Protein AF-L1NJL8-F1 (afdb_monomer)

Foldseek 3Di:
DLVVVDDFFQDCCPPNHDDPPPRDPVGDTPDDPQKDWDQDPPPRDIDMDGDPDDD

Solvent-accessible surface area (backbone atoms only — not comparable to full-atom values): 3742 Å² total; per-residue (Å²): 84,47,93,74,76,49,62,61,54,59,49,58,60,56,84,69,61,57,65,89,86,68,76,54,79,94,52,60,56,68,72,74,79,56,62,53,72,48,64,37,92,87,77,65,46,80,45,75,51,71,50,93,75,85,132

Secondary structure (DSSP, 8-state):
-GGGT-PPTT-SSSSSPPPTT---TTS-------EEEEE-TTT--EEEEE-S---

Mean predicted aligned error: 4.34 Å

pLDDT: mean 92.73, std 5.42, range [78.0, 98.5]

Sequence (55 aa):
MASLGIPILNDPLYPDPLPADSTDYAKPLKLLARAIEFADPFSGQVRRFESRRTL

Structure (mmCIF, N/CA/C/O backbone):
data_AF-L1NJL8-F1
#
_entry.id   AF-L1NJL8-F1
#
loop_
_atom_site.group_PDB
_atom_site.id
_atom_site.type_symbol
_atom_site.label_atom_id
_atom_site.label_alt_id
_atom_site.label_comp_id
_atom_site.label_asym_id
_atom_site.label_entity_id
_atom_site.label_seq_id
_atom_site.pdbx_PDB_ins_code
_atom_site.Cartn_x
_atom_site.Cartn_y
_atom_site.Cartn_z
_atom_site.occupancy
_atom_site.B_iso_or_equiv
_atom_site.auth_seq_id
_atom_site.auth_comp_id
_atom_site.auth_asym_id
_atom_site.auth_atom_id
_atom_site.pdbx_PDB_model_num
ATOM 1 N N . MET A 1 1 ? -1.123 -8.014 -9.474 1.00 82.56 1 MET A N 1
ATOM 2 C CA . MET A 1 1 ? -0.790 -7.105 -10.591 1.00 82.56 1 MET A CA 1
ATOM 3 C C . MET A 1 1 ? 0.152 -7.796 -11.559 1.00 82.56 1 MET A C 1
ATOM 5 O O . MET A 1 1 ? -0.323 -8.218 -12.604 1.00 82.56 1 MET A O 1
ATOM 9 N N . ALA A 1 2 ? 1.405 -8.067 -11.179 1.00 83.50 2 ALA A N 1
ATOM 10 C CA . ALA A 1 2 ? 2.329 -8.835 -12.023 1.00 83.50 2 ALA A CA 1
ATOM 11 C C . ALA A 1 2 ? 1.763 -10.202 -12.472 1.00 83.50 2 ALA A C 1
ATOM 13 O O . ALA A 1 2 ? 1.770 -10.507 -13.658 1.00 83.50 2 ALA A O 1
ATOM 14 N N . SER A 1 3 ? 1.145 -10.968 -11.562 1.00 88.44 3 SER A N 1
ATOM 15 C CA . SER A 1 3 ? 0.483 -12.249 -11.884 1.00 88.44 3 SER A CA 1
ATOM 16 C C . SER A 1 3 ? -0.731 -12.141 -12.817 1.00 88.44 3 SER A C 1
ATOM 18 O O . SER A 1 3 ? -1.155 -13.140 -13.384 1.00 88.44 3 SER A O 1
ATOM 20 N N . LEU A 1 4 ? -1.296 -10.942 -12.976 1.00 91.69 4 LEU A N 1
ATOM 21 C CA . LEU A 1 4 ? -2.404 -10.659 -13.895 1.00 91.69 4 LEU A CA 1
ATOM 22 C C . LEU A 1 4 ? -1.900 -10.144 -15.256 1.00 91.69 4 LEU A C 1
ATOM 24 O O . LEU A 1 4 ? -2.707 -9.728 -16.079 1.00 91.69 4 LEU A O 1
ATOM 28 N N . GLY A 1 5 ? -0.580 -10.112 -15.482 1.00 92.19 5 GLY A N 1
ATOM 29 C CA . GLY A 1 5 ? 0.030 -9.550 -16.691 1.00 92.19 5 GLY A CA 1
ATOM 30 C C . GLY A 1 5 ? 0.061 -8.018 -16.730 1.00 92.19 5 GLY A C 1
ATOM 31 O O . GLY A 1 5 ? 0.352 -7.442 -17.773 1.00 92.19 5 GLY A O 1
ATOM 32 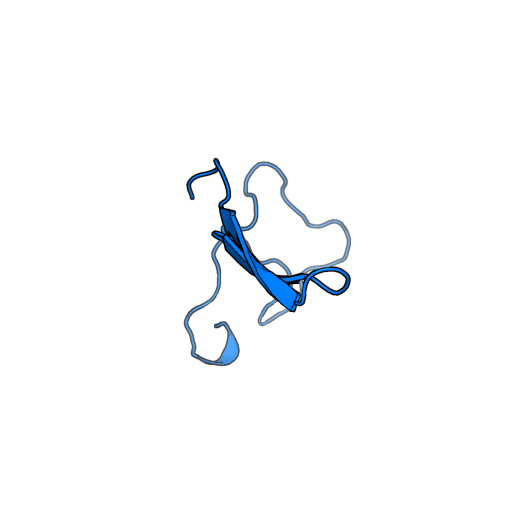N N . ILE A 1 6 ? -0.229 -7.347 -15.608 1.00 94.50 6 ILE A N 1
ATOM 33 C CA . ILE A 1 6 ? -0.277 -5.881 -15.502 1.00 94.50 6 ILE A CA 1
ATOM 34 C C . ILE A 1 6 ? 0.702 -5.453 -14.398 1.00 94.50 6 ILE A C 1
ATOM 36 O O . ILE A 1 6 ? 0.292 -5.292 -13.246 1.00 94.50 6 ILE A O 1
ATOM 40 N N . PRO A 1 7 ? 2.011 -5.359 -14.685 1.00 92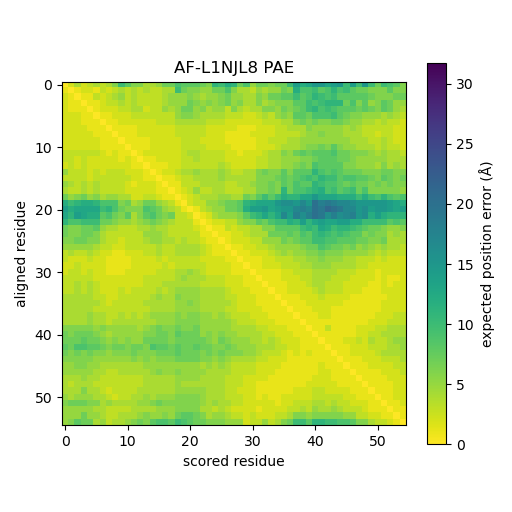.75 7 PRO A N 1
ATOM 41 C CA . PRO A 1 7 ? 3.014 -5.033 -13.677 1.00 92.75 7 PRO A CA 1
ATOM 42 C C . PRO A 1 7 ? 2.905 -3.576 -13.210 1.00 92.75 7 PRO A C 1
ATOM 44 O O . PRO A 1 7 ? 2.436 -2.696 -13.933 1.00 92.75 7 PRO A O 1
ATOM 47 N N . ILE A 1 8 ? 3.360 -3.320 -11.982 1.00 93.31 8 ILE A N 1
ATOM 48 C CA . ILE A 1 8 ? 3.489 -1.960 -11.453 1.00 93.31 8 ILE A CA 1
ATOM 49 C C . ILE A 1 8 ? 4.746 -1.332 -12.060 1.00 93.31 8 ILE A C 1
ATOM 51 O O . ILE A 1 8 ? 5.784 -1.983 -12.175 1.00 93.31 8 ILE A O 1
ATOM 55 N N . LEU A 1 9 ? 4.662 -0.062 -12.462 1.00 94.00 9 LEU A N 1
ATOM 56 C CA . LEU A 1 9 ? 5.794 0.612 -13.089 1.00 94.00 9 LEU A CA 1
ATOM 57 C C . LEU A 1 9 ? 6.936 0.816 -12.081 1.00 94.00 9 LEU A C 1
ATOM 59 O O . LEU A 1 9 ? 6.715 1.314 -10.974 1.00 94.00 9 LEU A O 1
ATOM 63 N N . ASN A 1 10 ? 8.153 0.483 -12.516 1.00 93.12 10 ASN A N 1
ATOM 64 C CA . ASN A 1 10 ? 9.388 0.513 -11.729 1.00 93.12 10 ASN A CA 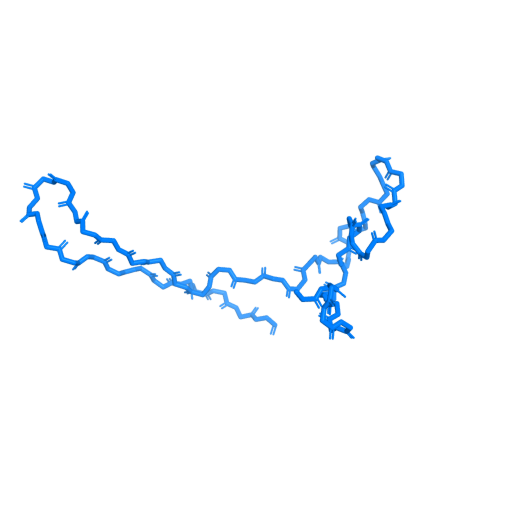1
ATOM 65 C C . ASN A 1 10 ? 9.374 -0.417 -10.500 1.00 93.12 10 ASN A C 1
ATOM 67 O O . ASN A 1 10 ? 9.964 -0.086 -9.474 1.00 93.12 10 ASN A O 1
ATOM 71 N N . ASP A 1 11 ? 8.684 -1.556 -10.584 1.00 92.19 11 ASP A N 1
ATOM 72 C CA .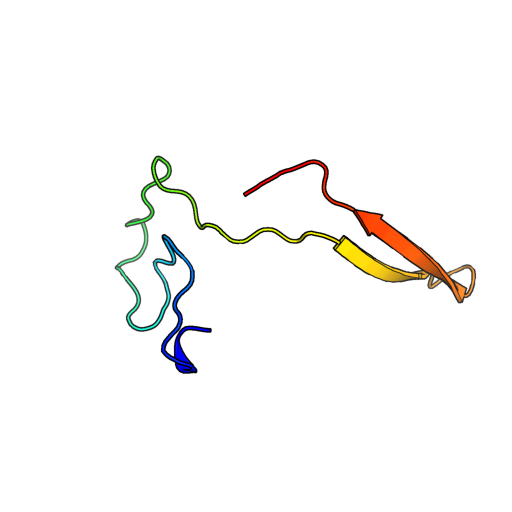 ASP A 1 11 ? 8.763 -2.615 -9.576 1.00 92.19 11 ASP A CA 1
ATOM 73 C C . ASP A 1 11 ? 9.989 -3.511 -9.834 1.00 92.19 11 ASP A C 1
ATOM 75 O O . ASP A 1 11 ? 10.020 -4.199 -10.853 1.00 92.19 11 ASP A O 1
ATOM 79 N N . PRO A 1 12 ? 11.020 -3.496 -8.964 1.00 91.25 12 PRO A N 1
ATOM 80 C CA . PRO A 1 12 ? 12.222 -4.304 -9.152 1.00 91.25 12 PRO A CA 1
ATOM 81 C C . PRO A 1 12 ? 12.049 -5.750 -8.675 1.00 91.25 12 PRO A C 1
ATOM 83 O O . PRO A 1 12 ? 12.956 -6.556 -8.861 1.00 91.25 12 PRO A O 1
ATOM 86 N N . LEU A 1 13 ? 10.943 -6.070 -7.996 1.00 91.38 13 LEU A N 1
ATOM 87 C CA . LEU A 1 13 ? 10.758 -7.358 -7.336 1.00 91.38 13 LEU A CA 1
ATOM 88 C C . LEU A 1 13 ? 9.945 -8.334 -8.187 1.00 91.38 13 LEU A C 1
ATOM 90 O O . LEU A 1 13 ? 10.104 -9.543 -8.035 1.00 91.38 13 LEU A O 1
ATOM 94 N N . TYR A 1 14 ? 9.072 -7.826 -9.060 1.00 92.12 14 TYR A N 1
ATOM 95 C CA . TYR A 1 14 ? 8.119 -8.653 -9.790 1.00 92.12 14 TYR A CA 1
ATOM 96 C C . TYR A 1 14 ? 8.097 -8.392 -11.302 1.00 92.12 14 TYR A C 1
ATOM 98 O O . TYR A 1 14 ? 8.166 -7.243 -11.735 1.00 92.12 14 TYR A O 1
ATOM 106 N N . PRO A 1 15 ? 7.849 -9.441 -12.112 1.00 88.00 15 PRO A N 1
ATOM 107 C CA . PRO A 1 15 ? 7.740 -10.846 -11.697 1.00 88.00 15 PRO A CA 1
ATOM 108 C C . PRO A 1 15 ? 9.101 -11.477 -11.366 1.00 88.00 15 PRO A C 1
ATOM 110 O O . PRO A 1 15 ? 9.152 -12.365 -10.521 1.00 88.00 15 PRO A O 1
ATOM 113 N N . ASP A 1 16 ? 10.167 -10.981 -11.991 1.00 90.38 16 ASP A N 1
ATOM 114 C CA . ASP A 1 16 ? 11.530 -11.477 -11.847 1.00 90.38 16 ASP A CA 1
ATOM 115 C C . ASP A 1 16 ? 12.348 -10.490 -11.000 1.00 90.38 16 ASP A C 1
ATOM 117 O O . ASP A 1 16 ? 12.587 -9.363 -11.445 1.00 90.38 16 ASP A O 1
ATOM 121 N N . PRO A 1 17 ? 12.766 -10.877 -9.783 1.00 90.69 17 PRO A N 1
ATOM 122 C CA . PRO A 1 17 ? 13.516 -9.997 -8.902 1.00 90.69 17 PRO A CA 1
ATOM 123 C C . PRO A 1 17 ? 14.860 -9.591 -9.508 1.00 90.69 17 PRO A C 1
ATOM 125 O O . PRO A 1 17 ? 15.655 -10.438 -9.924 1.00 90.69 17 PRO A O 1
ATOM 128 N N . LEU A 1 18 ? 15.150 -8.294 -9.489 1.00 89.81 18 LEU A N 1
ATOM 129 C CA . LEU A 1 18 ? 16.490 -7.783 -9.746 1.00 89.81 18 LEU A CA 1
ATOM 130 C C . LEU A 1 18 ? 17.416 -8.045 -8.536 1.00 89.81 18 LEU A C 1
ATOM 132 O O . LEU A 1 18 ? 16.932 -8.270 -7.421 1.00 89.81 18 LEU A O 1
ATOM 136 N N . PRO A 1 19 ? 18.752 -8.020 -8.721 1.00 91.38 19 PRO A N 1
ATOM 137 C CA . PRO A 1 19 ? 19.702 -8.153 -7.619 1.00 91.38 19 PRO A CA 1
ATOM 138 C C . PRO A 1 19 ? 19.457 -7.130 -6.502 1.00 91.38 19 PRO A C 1
ATOM 140 O O . PRO A 1 19 ? 19.027 -6.006 -6.755 1.00 91.38 19 PRO A O 1
ATOM 143 N N . ALA A 1 20 ? 19.790 -7.496 -5.261 1.00 78.06 20 ALA A N 1
ATOM 144 C CA . ALA A 1 20 ? 19.779 -6.540 -4.157 1.00 78.06 20 ALA A CA 1
ATOM 145 C C . ALA A 1 20 ? 20.617 -5.295 -4.518 1.00 78.06 20 ALA A C 1
ATOM 147 O O . ALA A 1 20 ? 21.650 -5.408 -5.177 1.00 78.06 20 ALA A O 1
ATOM 148 N N . ASP A 1 21 ? 20.137 -4.116 -4.118 1.00 78.00 21 ASP A N 1
ATOM 149 C CA . ASP A 1 21 ? 20.727 -2.796 -4.398 1.00 78.00 21 ASP A CA 1
ATOM 150 C C . ASP A 1 21 ? 20.656 -2.292 -5.853 1.00 78.00 21 ASP A C 1
ATOM 152 O O . ASP A 1 21 ? 21.186 -1.226 -6.162 1.00 78.00 21 ASP A O 1
ATOM 156 N N . SER A 1 22 ? 19.917 -2.957 -6.747 1.00 81.25 22 SER A N 1
ATOM 157 C CA . SER A 1 22 ? 19.664 -2.447 -8.106 1.00 81.25 22 SER A CA 1
ATOM 158 C C . SER A 1 22 ? 18.562 -1.375 -8.184 1.00 81.25 22 SER A C 1
ATOM 160 O O . SER A 1 22 ? 18.082 -1.058 -9.275 1.00 81.25 22 SER A O 1
ATOM 162 N N . THR A 1 23 ? 18.091 -0.857 -7.047 1.00 81.44 23 THR A N 1
ATOM 163 C CA . THR A 1 23 ? 16.996 0.120 -6.995 1.00 81.44 23 THR A CA 1
ATOM 164 C C . THR A 1 23 ? 17.452 1.469 -7.551 1.00 81.44 23 THR A C 1
ATOM 166 O O . THR A 1 23 ? 18.222 2.191 -6.919 1.00 81.44 23 THR A O 1
ATOM 169 N N . ASP A 1 24 ? 16.925 1.843 -8.717 1.00 86.75 24 ASP A N 1
ATOM 170 C CA . ASP A 1 24 ? 17.115 3.171 -9.302 1.00 86.75 24 ASP A CA 1
ATOM 171 C C . ASP A 1 24 ? 16.166 4.188 -8.645 1.00 86.75 24 ASP A C 1
ATOM 173 O O . ASP A 1 24 ? 14.984 4.284 -8.981 1.00 86.75 24 ASP A O 1
ATOM 177 N N . TYR A 1 25 ? 16.683 4.986 -7.709 1.00 85.62 25 TYR A N 1
ATOM 178 C CA . TYR A 1 25 ? 15.900 6.020 -7.022 1.00 85.62 25 TYR A CA 1
ATOM 179 C C . TYR A 1 25 ? 15.449 7.174 -7.934 1.00 85.62 25 TYR A C 1
ATOM 181 O O . TYR A 1 25 ? 14.531 7.906 -7.559 1.00 85.62 25 TYR A O 1
ATOM 189 N N . ALA A 1 26 ? 16.030 7.337 -9.132 1.00 91.38 26 ALA A N 1
ATOM 190 C CA . ALA A 1 26 ? 15.524 8.286 -10.125 1.00 91.38 26 ALA A CA 1
ATOM 191 C C . ALA A 1 26 ? 14.248 7.774 -10.821 1.00 91.38 26 ALA A C 1
ATOM 193 O O . ALA A 1 26 ? 13.497 8.563 -11.399 1.00 91.38 26 ALA A O 1
ATOM 194 N N . LYS A 1 27 ? 13.959 6.470 -10.724 1.00 90.56 27 LYS A N 1
ATOM 195 C CA . LYS A 1 27 ? 12.745 5.821 -11.235 1.00 90.56 27 LYS A CA 1
ATOM 196 C C . LYS A 1 27 ? 12.003 5.120 -10.093 1.00 90.56 27 LYS A C 1
ATOM 198 O O . LYS A 1 27 ? 12.018 3.896 -10.000 1.00 90.56 27 LYS A O 1
ATOM 203 N N . PRO A 1 28 ? 11.317 5.873 -9.217 1.00 91.69 28 PRO A N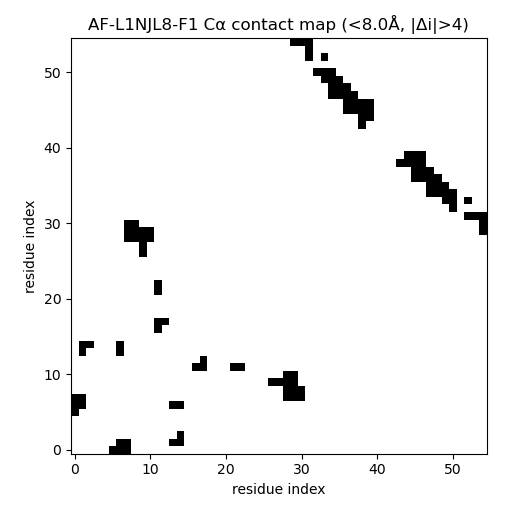 1
ATOM 204 C CA . PRO A 1 28 ? 10.647 5.282 -8.068 1.00 91.69 28 PRO A CA 1
ATOM 205 C C . PRO A 1 28 ? 9.475 4.391 -8.492 1.00 91.69 28 PRO A C 1
ATOM 207 O O . PRO A 1 28 ? 8.795 4.673 -9.487 1.00 91.69 28 PRO A O 1
ATOM 210 N N . LEU A 1 29 ? 9.201 3.367 -7.678 1.00 93.44 29 LEU A N 1
ATOM 211 C CA . LEU A 1 29 ? 8.007 2.5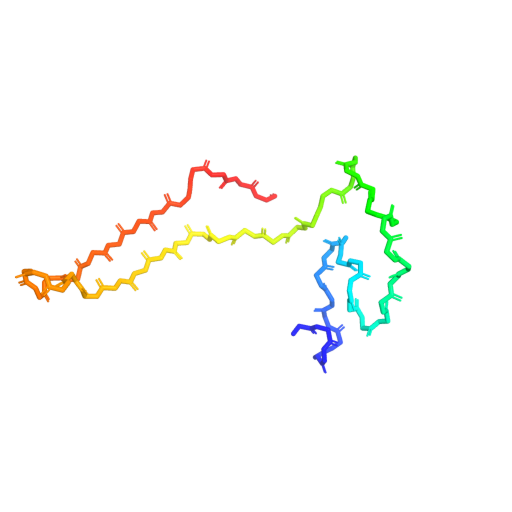26 -7.769 1.00 93.44 29 LEU A CA 1
ATOM 212 C C . LEU A 1 29 ? 6.747 3.398 -7.856 1.00 93.44 29 LEU A C 1
ATOM 214 O O . LEU A 1 29 ? 6.467 4.204 -6.964 1.00 93.44 29 LEU A O 1
ATOM 218 N N . LYS A 1 30 ? 5.950 3.218 -8.911 1.00 94.12 30 LYS A N 1
ATOM 219 C CA . LYS A 1 30 ? 4.687 3.946 -9.106 1.00 94.12 30 LYS A CA 1
ATOM 220 C C . LYS A 1 30 ? 3.527 3.260 -8.390 1.00 94.12 30 LYS A C 1
ATOM 222 O O . LYS A 1 30 ? 2.531 2.876 -8.998 1.00 94.12 30 LYS A O 1
ATOM 227 N N . LEU A 1 31 ? 3.659 3.140 -7.073 1.00 94.75 31 LEU A N 1
ATOM 228 C CA . LEU A 1 31 ? 2.631 2.622 -6.180 1.00 94.75 31 LEU A CA 1
ATOM 229 C C . LEU A 1 31 ? 2.387 3.620 -5.052 1.00 94.75 31 LEU A C 1
ATOM 231 O O . LEU A 1 31 ? 3.310 4.011 -4.340 1.00 94.75 31 LEU A O 1
ATOM 235 N N . LEU A 1 32 ? 1.131 4.029 -4.881 1.00 96.25 32 LEU A N 1
ATOM 236 C CA . LEU A 1 32 ? 0.734 4.969 -3.841 1.00 96.25 32 LEU A CA 1
ATOM 237 C C . LEU A 1 32 ? -0.384 4.377 -2.995 1.00 96.25 32 LEU A C 1
ATOM 239 O O . LEU A 1 32 ? -1.470 4.093 -3.497 1.00 96.25 32 LEU A O 1
ATOM 243 N N . ALA A 1 33 ? -0.146 4.296 -1.688 1.00 96.56 33 ALA A N 1
ATOM 244 C CA . ALA A 1 33 ? -1.210 4.115 -0.714 1.00 96.56 33 ALA A CA 1
ATOM 245 C C . ALA A 1 33 ? -2.088 5.378 -0.702 1.00 96.56 33 ALA A C 1
ATOM 247 O O . ALA A 1 33 ? -1.753 6.379 -0.067 1.00 96.56 33 ALA A O 1
ATOM 248 N N . ARG A 1 34 ? -3.181 5.363 -1.474 1.00 97.25 34 ARG A N 1
ATOM 249 C CA . ARG A 1 34 ? -4.089 6.512 -1.616 1.00 97.25 34 ARG A CA 1
ATOM 250 C C . ARG A 1 34 ? -4.831 6.811 -0.318 1.00 97.25 34 ARG A C 1
ATOM 252 O O . ARG A 1 34 ? -4.950 7.979 0.038 1.00 97.25 34 ARG A O 1
ATOM 259 N N . ALA A 1 35 ? -5.313 5.784 0.368 1.00 97.69 35 ALA A 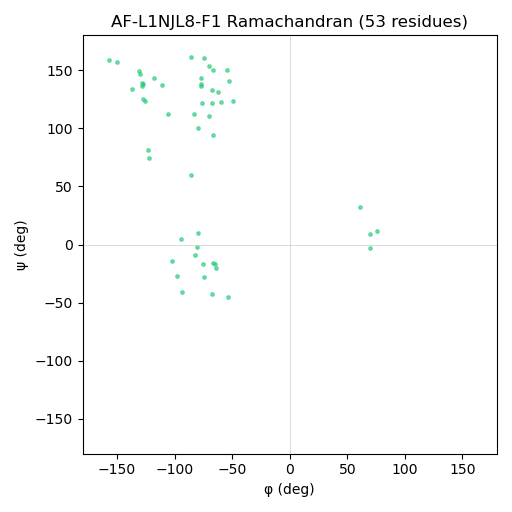N 1
ATOM 260 C CA . ALA A 1 35 ? -6.018 5.923 1.631 1.00 97.69 35 ALA A CA 1
ATOM 261 C C . ALA A 1 35 ? -5.810 4.686 2.508 1.00 97.69 35 ALA A C 1
ATOM 263 O O . ALA A 1 35 ? -5.521 3.602 1.999 1.00 97.69 35 ALA A O 1
ATOM 264 N N . ILE A 1 36 ? -5.982 4.865 3.813 1.00 97.81 36 ILE A N 1
ATOM 265 C CA . ILE A 1 36 ? -6.112 3.787 4.792 1.00 97.81 36 ILE A CA 1
ATOM 266 C C . ILE A 1 36 ? -7.363 4.042 5.628 1.00 97.81 36 ILE A C 1
ATOM 268 O O . ILE A 1 36 ? -7.649 5.185 5.993 1.00 97.81 36 ILE A O 1
ATOM 272 N N . GLU A 1 37 ? -8.110 2.982 5.913 1.00 98.38 37 GLU A N 1
ATOM 273 C CA . GLU A 1 37 ? -9.356 3.033 6.670 1.00 98.38 37 GLU A CA 1
ATOM 274 C C . GLU A 1 37 ? -9.395 1.871 7.661 1.00 98.38 37 GLU A C 1
ATOM 276 O O . GLU A 1 37 ? -9.042 0.744 7.312 1.00 98.38 37 GLU A O 1
ATOM 281 N N . PHE A 1 38 ? -9.760 2.155 8.909 1.00 98.19 38 PHE A N 1
ATOM 282 C CA . PHE A 1 38 ? -9.828 1.156 9.972 1.00 98.19 38 PHE A CA 1
ATOM 283 C C . PHE A 1 38 ? -10.783 1.594 11.085 1.00 98.19 38 PHE A C 1
ATOM 285 O O . PHE A 1 38 ? -11.057 2.783 11.258 1.00 98.19 38 PHE A O 1
ATOM 292 N N . ALA A 1 39 ? -11.271 0.628 11.865 1.00 98.50 39 ALA A N 1
ATOM 293 C CA . ALA A 1 39 ? -11.974 0.909 13.111 1.00 98.50 39 ALA A CA 1
ATOM 294 C C . ALA A 1 39 ? -10.955 1.292 14.191 1.00 98.50 39 ALA A C 1
ATOM 296 O O . ALA A 1 39 ? -10.038 0.526 14.489 1.00 98.50 39 ALA A O 1
ATOM 297 N N . ASP A 1 40 ? -11.099 2.481 14.767 1.00 97.75 40 ASP A N 1
ATOM 298 C CA . ASP A 1 40 ? -10.271 2.931 15.879 1.00 97.75 40 ASP A CA 1
ATOM 299 C C . ASP A 1 40 ? -10.423 1.98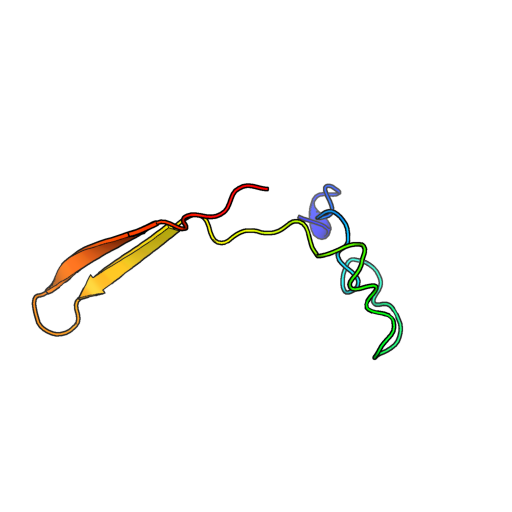3 17.080 1.00 97.75 40 ASP A C 1
ATOM 301 O O . ASP A 1 40 ? -11.540 1.836 17.581 1.00 97.75 40 ASP A O 1
ATOM 305 N N . PRO A 1 41 ? -9.335 1.376 17.585 1.00 97.62 41 PRO A N 1
ATOM 306 C CA . PRO A 1 41 ? -9.414 0.396 18.665 1.00 97.62 41 PRO A CA 1
ATOM 307 C C . PRO A 1 41 ? -9.934 0.970 19.991 1.00 97.62 41 PRO A C 1
ATOM 309 O O . PRO A 1 41 ? -10.386 0.201 20.835 1.00 97.62 41 PRO A O 1
ATOM 312 N N . PHE A 1 42 ? -9.885 2.291 20.194 1.00 97.88 42 PHE A N 1
ATOM 313 C CA . PHE A 1 42 ? -10.351 2.916 21.436 1.00 97.88 42 PHE A CA 1
ATOM 314 C C . PHE A 1 42 ? -11.806 3.375 21.365 1.00 97.88 42 PHE A C 1
ATOM 316 O O . PHE A 1 42 ? -12.545 3.231 22.334 1.00 97.88 42 PHE A O 1
ATOM 323 N N . SER A 1 43 ? -12.220 3.952 20.234 1.00 97.50 43 SER A N 1
ATOM 324 C CA . SER A 1 43 ? -13.569 4.518 20.081 1.00 97.50 43 SER A CA 1
ATOM 325 C C . SER A 1 43 ? -14.531 3.636 19.284 1.00 97.50 43 SER A C 1
ATOM 327 O O . SER A 1 43 ? -15.730 3.903 19.275 1.00 97.50 43 SER A O 1
ATOM 329 N N . GLY A 1 44 ? -14.028 2.626 18.570 1.00 97.19 44 GLY A N 1
ATOM 330 C CA . GLY A 1 44 ? -14.794 1.812 17.625 1.00 97.19 44 GLY A CA 1
ATOM 331 C C . GLY A 1 44 ? -15.219 2.553 16.351 1.00 97.19 44 GLY A C 1
ATOM 332 O O . GLY A 1 44 ? -15.824 1.947 15.469 1.00 97.19 44 GLY A O 1
ATOM 333 N N . GLN A 1 45 ? -14.920 3.850 16.224 1.00 98.44 45 GLN A N 1
ATOM 334 C CA . GLN A 1 45 ? -15.323 4.647 15.068 1.00 98.44 45 GLN A CA 1
ATOM 335 C C . GLN A 1 45 ? -14.440 4.353 13.857 1.00 98.44 45 GLN A C 1
ATOM 337 O O . GLN A 1 45 ? -13.226 4.183 13.981 1.00 98.44 45 GLN A O 1
ATOM 342 N N . VAL A 1 46 ? -15.038 4.359 12.667 1.00 98.44 46 VAL A N 1
ATOM 343 C CA . VAL A 1 46 ? -14.284 4.270 11.414 1.00 98.44 46 VAL A CA 1
ATOM 344 C C . VAL A 1 46 ? -13.472 5.548 11.231 1.00 98.44 46 VAL A C 1
ATOM 346 O O . VAL A 1 46 ? -14.022 6.649 11.179 1.00 98.44 46 VAL A O 1
ATOM 349 N N . ARG A 1 47 ? -12.152 5.401 11.117 1.00 98.25 47 ARG A N 1
ATOM 350 C CA . ARG A 1 47 ? -11.229 6.478 10.765 1.00 98.25 47 ARG A CA 1
ATOM 351 C C . ARG A 1 47 ? -10.658 6.222 9.383 1.00 98.25 47 ARG A C 1
ATOM 353 O O . ARG A 1 47 ? -10.254 5.105 9.069 1.00 98.25 47 ARG A O 1
ATOM 360 N N . ARG A 1 48 ? -10.577 7.285 8.586 1.00 98.25 48 ARG A N 1
ATOM 361 C CA . ARG A 1 48 ? -10.013 7.275 7.238 1.00 98.25 48 ARG A CA 1
ATOM 362 C C . ARG A 1 48 ? -8.972 8.372 7.101 1.00 98.25 48 ARG A C 1
ATOM 364 O O . ARG A 1 48 ? -9.199 9.507 7.516 1.00 98.25 48 ARG A O 1
ATOM 371 N N . PHE A 1 49 ? -7.851 8.032 6.483 1.00 98.19 49 PHE A N 1
ATOM 372 C CA . PHE A 1 49 ? -6.768 8.959 6.184 1.00 98.19 49 PHE A CA 1
ATOM 373 C C . PHE A 1 49 ? -6.421 8.861 4.706 1.00 98.19 49 PHE A C 1
ATOM 375 O O . PHE A 1 49 ? -6.334 7.761 4.164 1.00 98.19 49 PHE A O 1
ATOM 382 N N . GLU A 1 50 ? -6.194 10.004 4.064 1.00 98.44 50 GLU A N 1
ATOM 383 C CA . GLU A 1 50 ? -5.867 10.074 2.641 1.00 98.44 50 GLU A CA 1
ATOM 384 C C . GLU A 1 50 ? -4.478 10.669 2.419 1.00 98.44 50 GLU A C 1
ATOM 386 O O . GLU A 1 50 ? -4.034 11.583 3.121 1.00 98.44 50 GLU A O 1
ATOM 391 N N . SER A 1 51 ? -3.773 10.137 1.424 1.00 97.44 51 SER A N 1
ATOM 392 C CA . SER A 1 51 ? -2.456 10.618 1.038 1.00 97.44 51 SER A CA 1
ATOM 393 C C . SER A 1 51 ? -2.553 11.909 0.237 1.00 97.44 51 SER A C 1
ATOM 395 O O . SER A 1 51 ? -3.324 12.015 -0.717 1.00 97.44 51 SER A O 1
ATOM 397 N N . ARG A 1 52 ? -1.679 12.861 0.575 1.00 97.50 52 ARG A N 1
ATOM 398 C CA . ARG A 1 52 ? -1.526 14.140 -0.136 1.00 97.50 52 ARG A CA 1
ATOM 399 C C . ARG A 1 52 ? -0.676 14.037 -1.411 1.00 97.50 52 ARG A C 1
ATOM 401 O O . ARG A 1 52 ? -0.469 15.043 -2.077 1.00 97.50 52 ARG A O 1
ATOM 408 N N . ARG A 1 53 ? -0.129 12.857 -1.730 1.00 94.88 53 ARG A N 1
ATOM 409 C CA . ARG A 1 53 ? 0.703 12.634 -2.928 1.00 94.88 53 ARG A CA 1
ATOM 410 C C . ARG A 1 53 ? -0.156 12.306 -4.156 1.00 94.88 53 ARG A C 1
ATOM 412 O O . ARG A 1 53 ? -1.291 11.854 -4.024 1.00 94.88 53 ARG A O 1
ATOM 419 N N . THR A 1 54 ? 0.422 12.454 -5.343 1.00 92.31 54 THR A N 1
ATOM 420 C CA . THR A 1 54 ? -0.166 12.049 -6.634 1.00 92.31 54 THR A CA 1
ATOM 421 C C . THR A 1 54 ? 0.868 11.232 -7.416 1.00 92.31 54 THR A C 1
ATOM 423 O O . THR A 1 54 ? 2.065 11.418 -7.190 1.00 92.31 54 THR A O 1
ATOM 426 N N . LEU A 1 55 ? 0.414 10.278 -8.242 1.00 89.25 55 LEU A N 1
ATOM 427 C CA . LEU A 1 55 ? 1.260 9.342 -9.005 1.00 89.25 55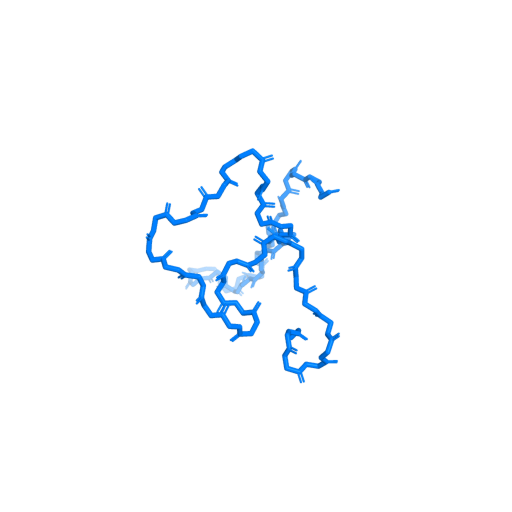 LEU A CA 1
ATOM 428 C C . LEU A 1 55 ? 1.638 9.865 -10.392 1.00 89.25 55 LEU A C 1
ATOM 430 O O . LEU A 1 55 ? 0.775 10.541 -10.990 1.00 89.25 55 LEU A O 1
#

Radius of gyration: 16.09 Å; Cα contacts (8 Å, |Δi|>4): 57; chains: 1; bounding box: 36×26×38 Å